Protein AF-A0A818LNA7-F1 (afdb_monomer)

Organism: NCBI:txid392033

Mean predicted aligned error: 10.26 Å

Sequence (161 aa):
MPKRFQMIKQNFLKVFTGSKSQRSRTIECATFVNTNMDFAVAKLYIQKYFDENARNQSMEMIVNIRNTFIDIVQQSSWMDPISKSKAIEKYNFNSSLMSNDLIILRLKMKKNVQMLREPVDPREWVVAPTIIDATYTPEYNRITFAAGVLQMPAYHKDAPK

pLDDT: mean 75.95, std 14.23, range [38.81, 95.31]

Structure (mmCIF, N/CA/C/O backbone):
data_AF-A0A818LNA7-F1
#
_entry.id   AF-A0A818LNA7-F1
#
loop_
_atom_site.group_PDB
_atom_site.id
_atom_site.type_symbol
_atom_site.label_atom_id
_atom_site.label_alt_id
_atom_site.label_comp_id
_atom_site.labe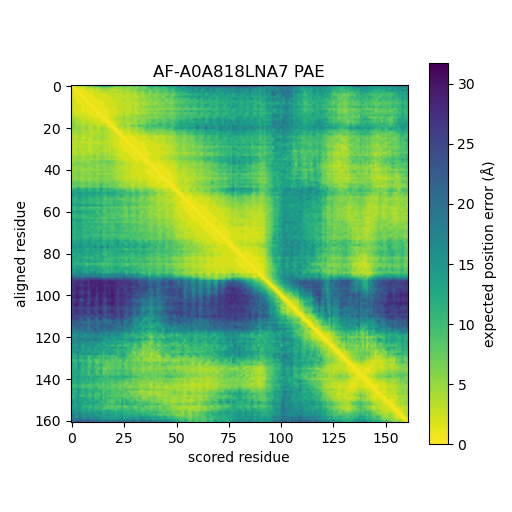l_asym_id
_atom_site.label_entity_id
_atom_site.label_seq_id
_atom_site.pdbx_PDB_ins_code
_atom_site.Cartn_x
_atom_site.Cartn_y
_atom_site.Cartn_z
_atom_site.occupancy
_atom_site.B_iso_or_equiv
_atom_site.auth_seq_id
_atom_site.auth_comp_id
_atom_site.auth_asym_id
_atom_site.auth_atom_id
_atom_site.pdbx_PDB_model_num
ATOM 1 N N . MET A 1 1 ? 20.250 7.599 -23.345 1.00 71.06 1 MET A N 1
ATOM 2 C CA . MET A 1 1 ? 21.288 8.494 -22.787 1.00 71.06 1 MET A CA 1
ATOM 3 C C . MET A 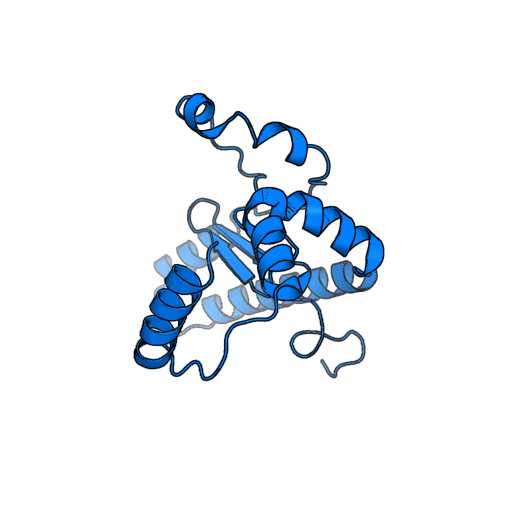1 1 ? 22.649 8.030 -23.298 1.00 71.06 1 MET A C 1
ATOM 5 O O . MET A 1 1 ? 22.858 6.823 -23.324 1.00 71.06 1 MET A O 1
ATOM 9 N N . PRO A 1 2 ? 23.549 8.925 -23.736 1.00 89.69 2 PRO A N 1
ATOM 10 C CA . PRO A 1 2 ? 24.886 8.527 -24.180 1.00 89.69 2 PRO A CA 1
ATOM 11 C C . PRO A 1 2 ? 25.692 7.845 -23.062 1.00 89.69 2 PRO A C 1
ATOM 13 O O . PRO A 1 2 ? 25.554 8.211 -21.891 1.00 89.69 2 PRO A O 1
ATOM 16 N N . LYS A 1 3 ? 26.575 6.899 -23.422 1.00 86.19 3 LYS A N 1
ATOM 17 C CA . LYS A 1 3 ? 27.352 6.080 -22.465 1.00 86.19 3 LYS A CA 1
ATOM 18 C C . LYS A 1 3 ? 28.125 6.916 -21.436 1.00 86.19 3 LYS A C 1
ATOM 20 O O . LYS A 1 3 ? 28.156 6.563 -20.262 1.00 86.19 3 LYS A O 1
ATOM 25 N N . ARG A 1 4 ? 28.682 8.063 -21.850 1.00 91.75 4 ARG A N 1
ATOM 26 C CA . ARG A 1 4 ? 29.405 8.996 -20.965 1.00 91.75 4 ARG A CA 1
ATOM 27 C C . ARG A 1 4 ? 28.556 9.445 -19.771 1.00 91.75 4 ARG A C 1
ATOM 29 O O . ARG A 1 4 ? 29.022 9.401 -18.638 1.00 91.75 4 ARG A O 1
ATOM 36 N N . PHE A 1 5 ? 27.309 9.842 -20.008 1.00 89.44 5 PHE A N 1
ATOM 37 C CA . PHE A 1 5 ? 26.414 10.306 -18.944 1.00 89.44 5 PHE A CA 1
ATOM 38 C C . PHE A 1 5 ? 25.913 9.150 -18.071 1.00 89.44 5 PHE A C 1
ATOM 40 O O . PHE A 1 5 ? 25.805 9.300 -16.856 1.00 89.44 5 PHE A O 1
ATOM 47 N N . GLN A 1 6 ? 25.682 7.973 -18.664 1.00 85.12 6 GLN A N 1
ATOM 48 C CA . GLN A 1 6 ? 25.334 6.765 -17.908 1.00 85.12 6 GLN A CA 1
ATOM 49 C C . GLN A 1 6 ? 26.456 6.358 -16.942 1.00 85.12 6 GLN A C 1
ATOM 51 O O . GLN A 1 6 ? 26.182 5.963 -15.810 1.00 85.12 6 GLN A O 1
ATOM 56 N N . MET A 1 7 ? 27.718 6.490 -17.361 1.00 89.06 7 MET A N 1
ATOM 57 C CA . MET A 1 7 ? 28.885 6.194 -16.527 1.00 89.06 7 MET A CA 1
ATOM 58 C C . MET A 1 7 ? 29.021 7.176 -15.359 1.00 89.06 7 MET A C 1
ATOM 60 O O . MET A 1 7 ? 29.214 6.746 -14.227 1.00 89.06 7 MET A O 1
ATOM 64 N N . ILE A 1 8 ? 28.848 8.479 -15.605 1.00 92.31 8 ILE A N 1
ATOM 65 C CA . ILE A 1 8 ? 28.871 9.499 -14.542 1.00 92.31 8 ILE A CA 1
ATOM 66 C C . ILE A 1 8 ? 27.770 9.220 -13.509 1.00 92.31 8 ILE A C 1
ATOM 68 O O . ILE A 1 8 ? 28.045 9.178 -12.310 1.00 92.31 8 ILE A O 1
ATOM 72 N N . LYS A 1 9 ? 26.541 8.946 -13.970 1.00 90.06 9 LYS A N 1
ATOM 73 C CA . LYS A 1 9 ? 25.422 8.560 -13.097 1.00 90.06 9 LYS A CA 1
ATOM 74 C C . LYS A 1 9 ? 25.747 7.300 -12.288 1.00 90.06 9 LYS A C 1
ATOM 76 O O . LYS A 1 9 ? 25.466 7.260 -11.094 1.00 90.06 9 LYS A O 1
ATOM 81 N N . GLN A 1 10 ? 26.354 6.288 -12.909 1.00 90.00 10 GLN A N 1
ATOM 82 C CA . GLN A 1 10 ? 26.727 5.054 -12.216 1.00 90.00 10 GLN A CA 1
ATOM 83 C C . GLN A 1 10 ? 27.803 5.284 -11.151 1.00 90.00 10 GLN A C 1
ATOM 85 O O . GLN A 1 10 ? 27.693 4.729 -10.062 1.00 90.00 10 GLN A O 1
ATOM 90 N N . ASN A 1 11 ? 28.813 6.110 -11.431 1.00 92.50 11 ASN A N 1
ATOM 91 C CA . ASN A 1 11 ? 29.859 6.437 -10.460 1.00 92.50 11 ASN A CA 1
ATOM 92 C C . ASN A 1 11 ? 29.272 7.113 -9.218 1.00 92.50 11 ASN A C 1
ATOM 94 O O . ASN A 1 11 ? 29.613 6.739 -8.098 1.00 92.50 11 ASN A O 1
ATOM 98 N N . PHE A 1 12 ? 28.336 8.044 -9.415 1.00 93.50 12 PHE A N 1
ATOM 99 C CA . PHE A 1 12 ? 27.608 8.661 -8.311 1.00 93.50 12 PHE A CA 1
ATOM 100 C C . PHE A 1 12 ? 26.784 7.630 -7.524 1.00 93.50 12 PHE A C 1
ATOM 102 O O . PHE A 1 12 ? 26.909 7.540 -6.305 1.00 93.50 12 PHE A O 1
ATOM 109 N N . LEU A 1 13 ? 25.992 6.796 -8.2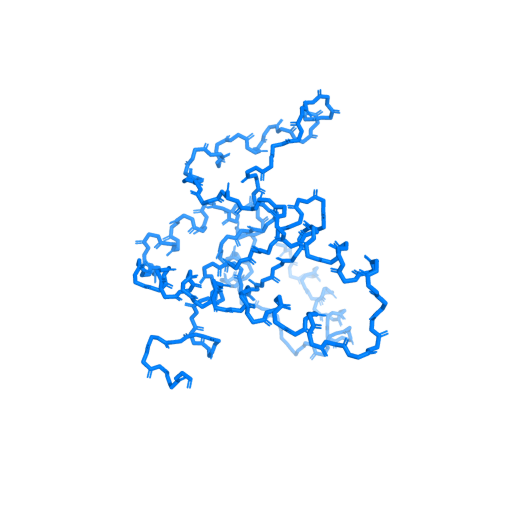08 1.00 92.06 13 LEU A N 1
ATOM 110 C CA . LEU A 1 13 ? 25.159 5.776 -7.555 1.00 92.06 13 LEU A CA 1
ATOM 111 C C . LEU A 1 13 ? 25.979 4.731 -6.790 1.00 92.06 13 LEU A C 1
ATOM 113 O O . LEU A 1 13 ? 25.522 4.249 -5.753 1.00 92.06 13 LEU A O 1
ATOM 117 N N . LYS A 1 14 ? 27.184 4.400 -7.264 1.00 94.12 14 LYS A N 1
ATOM 118 C CA . LYS A 1 14 ? 28.109 3.498 -6.571 1.00 94.12 14 LYS A CA 1
ATOM 119 C C . LYS A 1 14 ? 28.507 4.042 -5.202 1.00 94.12 14 LYS A C 1
ATOM 121 O O . LYS A 1 14 ? 28.551 3.273 -4.251 1.00 94.12 14 LYS A O 1
ATOM 126 N N . VAL A 1 15 ? 28.755 5.346 -5.098 1.00 95.12 15 VAL A N 1
ATOM 127 C CA . VAL A 1 15 ? 29.098 5.993 -3.823 1.00 95.12 15 VAL A CA 1
ATOM 128 C C . VAL A 1 15 ? 27.853 6.204 -2.962 1.00 95.12 15 VAL A C 1
ATOM 130 O O . VAL A 1 15 ? 27.868 5.876 -1.784 1.00 95.12 15 VAL A O 1
ATOM 133 N N . PHE A 1 16 ? 26.760 6.698 -3.548 1.00 94.81 16 PHE A N 1
ATOM 134 C CA . PHE A 1 16 ? 25.554 7.069 -2.802 1.00 94.81 16 PHE A CA 1
ATOM 135 C C . PHE A 1 16 ? 24.767 5.863 -2.263 1.00 94.81 16 PHE A C 1
ATOM 137 O O . PHE A 1 16 ? 24.206 5.927 -1.177 1.00 94.81 16 PHE A O 1
ATOM 144 N N . THR A 1 17 ? 24.714 4.760 -3.018 1.00 93.50 17 THR A N 1
ATOM 145 C CA . THR A 1 17 ? 23.879 3.583 -2.688 1.00 93.50 17 THR A CA 1
ATOM 146 C C . THR A 1 17 ? 24.655 2.269 -2.608 1.00 93.50 17 THR A C 1
ATOM 148 O O . THR A 1 17 ? 24.062 1.227 -2.347 1.00 93.50 17 THR A O 1
ATOM 151 N N . GLY A 1 18 ? 25.961 2.271 -2.896 1.00 92.38 18 GLY A N 1
ATOM 152 C CA . GLY A 1 18 ? 26.757 1.041 -2.986 1.00 92.38 18 GLY A CA 1
ATOM 153 C C . GLY A 1 18 ? 26.525 0.223 -4.265 1.00 92.38 18 GLY A C 1
ATOM 154 O O . GLY A 1 18 ? 26.992 -0.914 -4.362 1.00 92.38 18 GLY A O 1
ATOM 155 N N . SER A 1 19 ? 25.807 0.764 -5.258 1.00 89.25 19 SER A N 1
ATOM 156 C CA . SER A 1 19 ? 25.464 0.033 -6.485 1.00 89.25 19 SER A CA 1
ATOM 157 C C . SER A 1 19 ? 26.704 -0.384 -7.288 1.00 89.25 19 SER A C 1
ATOM 159 O O . SER A 1 19 ? 27.498 0.448 -7.733 1.00 89.25 19 SER A O 1
ATOM 161 N N . LYS A 1 20 ? 26.856 -1.693 -7.518 1.00 86.94 20 LYS A N 1
ATOM 162 C CA . LYS A 1 20 ? 28.017 -2.273 -8.217 1.00 86.94 20 LYS A CA 1
ATOM 163 C C . LYS A 1 20 ? 27.885 -2.259 -9.742 1.00 86.94 20 LYS A C 1
ATOM 165 O O . LYS A 1 20 ? 28.902 -2.251 -10.429 1.00 86.94 20 LYS A O 1
ATOM 170 N N . SER A 1 21 ? 26.665 -2.236 -10.273 1.00 86.12 21 SER A N 1
ATOM 171 C CA . SER A 1 21 ? 26.394 -2.298 -11.711 1.00 86.12 21 SER A CA 1
ATOM 172 C C . SER A 1 21 ? 25.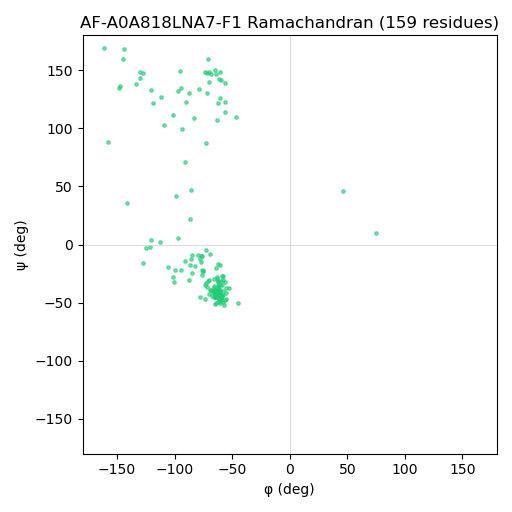182 -1.452 -12.097 1.00 86.12 21 SER A C 1
ATOM 174 O O . SER A 1 21 ? 24.339 -1.108 -11.266 1.00 86.12 21 SER A O 1
ATOM 176 N N . GLN A 1 22 ? 25.104 -1.096 -13.379 1.00 83.81 22 GLN A N 1
ATOM 177 C CA . GLN A 1 22 ? 23.916 -0.449 -13.928 1.00 83.81 22 GLN A CA 1
ATOM 178 C C . GLN A 1 22 ? 22.748 -1.438 -13.953 1.00 83.81 22 GLN A C 1
ATOM 180 O O . GLN A 1 22 ? 22.934 -2.636 -14.183 1.00 83.81 22 GLN A O 1
ATOM 185 N N . ARG A 1 23 ? 21.530 -0.927 -13.746 1.00 84.19 23 ARG A N 1
ATOM 186 C CA . ARG A 1 23 ? 20.316 -1.730 -13.925 1.00 84.19 23 ARG A CA 1
ATOM 187 C C . ARG A 1 23 ? 20.181 -2.132 -15.391 1.00 84.19 23 ARG A C 1
ATOM 189 O O . ARG A 1 23 ? 20.617 -1.416 -16.291 1.00 84.19 23 ARG A O 1
ATOM 196 N N . SER A 1 24 ? 19.564 -3.284 -15.634 1.00 90.50 24 SER A N 1
ATOM 197 C CA . SER A 1 24 ? 19.299 -3.720 -17.002 1.00 90.50 24 SER A CA 1
ATOM 198 C C . SER A 1 24 ? 18.342 -2.747 -17.693 1.00 90.50 24 SER A C 1
ATOM 200 O O . SER A 1 24 ? 17.429 -2.194 -17.073 1.00 90.50 24 SER A O 1
ATOM 202 N N . ARG A 1 25 ? 18.517 -2.578 -19.008 1.00 86.69 25 ARG A N 1
ATOM 203 C CA . ARG A 1 25 ? 17.665 -1.693 -19.813 1.00 86.69 25 ARG A CA 1
ATOM 204 C C . ARG A 1 25 ? 16.184 -2.052 -19.685 1.00 86.69 25 ARG A C 1
ATOM 206 O O . ARG A 1 25 ? 15.349 -1.160 -19.628 1.00 86.69 25 ARG A O 1
ATOM 213 N N . THR A 1 26 ? 15.860 -3.340 -19.597 1.00 91.25 26 THR A N 1
ATOM 214 C CA . THR A 1 26 ? 14.485 -3.821 -19.417 1.00 91.25 26 THR A CA 1
ATOM 215 C C . THR A 1 26 ? 13.865 -3.294 -18.126 1.00 91.25 26 THR A C 1
ATOM 217 O O . THR A 1 26 ? 12.747 -2.787 -18.158 1.00 91.25 26 THR A O 1
ATOM 220 N N . ILE A 1 27 ? 14.598 -3.346 -17.009 1.00 87.56 27 ILE A N 1
ATOM 221 C CA . ILE A 1 27 ? 14.122 -2.828 -15.720 1.00 87.56 27 ILE A CA 1
ATOM 222 C C . ILE A 1 27 ? 13.983 -1.306 -15.778 1.00 87.56 27 ILE A C 1
ATOM 224 O O . ILE A 1 27 ? 12.999 -0.768 -15.277 1.00 87.56 27 ILE A O 1
ATOM 228 N N . GLU A 1 28 ? 14.929 -0.602 -16.405 1.00 85.50 28 GLU A N 1
ATOM 229 C CA . GLU A 1 28 ? 14.841 0.853 -16.573 1.00 85.50 28 GLU A CA 1
ATOM 230 C C . GLU A 1 28 ? 13.616 1.260 -17.402 1.00 85.50 28 GLU A C 1
ATOM 232 O O . GLU A 1 28 ? 12.874 2.152 -16.997 1.00 85.50 28 GLU A O 1
ATOM 237 N N . CYS A 1 29 ? 13.363 0.582 -18.525 1.00 86.81 29 CYS A N 1
ATOM 238 C CA . CYS A 1 29 ? 12.199 0.834 -19.372 1.00 86.81 29 CYS A CA 1
ATOM 239 C C . CYS A 1 29 ? 10.886 0.499 -18.655 1.00 86.81 29 CYS A C 1
ATOM 241 O O . CYS A 1 29 ? 9.961 1.308 -18.687 1.00 86.81 29 CYS A O 1
ATOM 243 N N . ALA A 1 30 ? 10.809 -0.650 -17.978 1.00 86.69 30 ALA A N 1
ATOM 244 C CA . ALA A 1 30 ? 9.628 -1.035 -17.209 1.00 86.69 30 ALA A CA 1
ATOM 245 C C . ALA A 1 30 ? 9.343 -0.027 -16.087 1.00 86.69 30 ALA A C 1
ATOM 247 O O . ALA A 1 30 ? 8.207 0.414 -15.928 1.00 86.69 30 ALA A O 1
ATOM 248 N N . THR A 1 31 ? 10.387 0.403 -15.370 1.00 82.69 31 THR A N 1
ATOM 249 C CA . THR A 1 31 ? 10.280 1.430 -14.325 1.00 82.69 31 THR A CA 1
ATOM 250 C C . THR A 1 31 ? 9.798 2.748 -14.919 1.00 82.69 31 THR A C 1
ATOM 252 O O . THR A 1 31 ? 8.877 3.346 -14.385 1.00 82.69 31 THR A O 1
ATOM 255 N N . PHE A 1 32 ? 10.364 3.182 -16.047 1.00 81.62 32 PHE A N 1
ATOM 256 C CA . PHE A 1 32 ? 9.976 4.430 -16.700 1.00 81.62 32 PHE A CA 1
ATOM 257 C C . PHE A 1 32 ? 8.498 4.443 -17.109 1.00 81.62 32 PHE A C 1
ATOM 259 O O . PHE A 1 32 ? 7.799 5.418 -16.834 1.00 81.62 32 PHE A O 1
ATOM 266 N N . VAL A 1 33 ? 8.004 3.367 -17.732 1.00 81.44 33 VAL A N 1
ATOM 267 C CA . VAL A 1 33 ? 6.582 3.261 -18.095 1.00 81.44 33 VAL A CA 1
ATOM 268 C C . VAL A 1 33 ? 5.721 3.230 -16.838 1.00 81.44 33 VAL A C 1
ATOM 270 O O . VAL A 1 33 ? 4.741 3.963 -16.771 1.00 81.44 33 VAL A O 1
ATOM 273 N N . ASN A 1 34 ? 6.110 2.458 -15.820 1.00 77.62 34 ASN A N 1
ATOM 274 C CA . ASN A 1 34 ? 5.372 2.411 -14.564 1.00 77.62 34 ASN A CA 1
ATOM 275 C C . ASN A 1 34 ? 5.354 3.774 -13.860 1.00 77.62 34 ASN A C 1
ATOM 277 O O . ASN A 1 34 ? 4.340 4.118 -13.296 1.00 77.62 34 ASN A O 1
ATOM 281 N N . THR A 1 35 ? 6.403 4.598 -13.923 1.00 72.94 35 THR A N 1
ATOM 282 C CA . THR A 1 35 ? 6.392 5.941 -13.309 1.00 72.94 35 THR A CA 1
ATOM 283 C C . THR A 1 35 ? 5.468 6.925 -14.030 1.00 72.94 35 THR A C 1
ATOM 285 O O . THR A 1 35 ? 4.939 7.831 -13.398 1.00 72.94 35 THR A O 1
ATOM 288 N N . ASN A 1 36 ? 5.279 6.780 -15.343 1.00 75.19 36 ASN A N 1
ATOM 289 C CA . ASN A 1 36 ? 4.497 7.737 -16.138 1.00 75.19 36 ASN A CA 1
ATOM 290 C C . ASN A 1 36 ? 3.062 7.268 -16.423 1.00 75.19 36 ASN A C 1
ATOM 292 O O . ASN A 1 36 ? 2.205 8.079 -16.760 1.00 75.19 36 ASN A O 1
ATOM 296 N N . MET A 1 37 ? 2.811 5.960 -16.357 1.00 78.00 37 MET A N 1
ATOM 297 C CA . MET A 1 37 ? 1.554 5.316 -16.754 1.00 78.00 37 MET A CA 1
ATOM 298 C C . MET A 1 37 ? 1.179 4.184 -15.786 1.00 78.00 37 MET A C 1
ATOM 300 O O . MET A 1 37 ? 0.644 3.149 -16.192 1.00 78.00 37 MET A O 1
ATOM 304 N N . ASP A 1 38 ? 1.478 4.385 -14.509 1.00 70.44 38 ASP A N 1
ATOM 305 C CA . ASP A 1 38 ? 1.269 3.458 -13.396 1.00 70.44 38 ASP A CA 1
ATOM 306 C C . ASP A 1 38 ? -0.112 2.781 -13.405 1.00 70.44 38 ASP A C 1
ATOM 308 O O . ASP A 1 38 ? -0.206 1.557 -13.382 1.00 70.44 38 ASP A O 1
ATOM 312 N N . PHE A 1 39 ? -1.198 3.541 -13.537 1.00 72.69 39 PHE A N 1
ATOM 313 C CA . PHE A 1 39 ? -2.560 3.005 -13.540 1.00 72.69 39 PHE A CA 1
ATOM 314 C C . PHE A 1 39 ? -2.903 2.204 -14.808 1.00 72.69 39 PHE A C 1
ATOM 316 O O . PHE A 1 39 ? -3.687 1.254 -14.749 1.00 72.69 39 PHE A O 1
ATOM 323 N N . ALA A 1 40 ? -2.324 2.553 -15.962 1.00 74.81 40 ALA A N 1
ATOM 324 C CA . ALA A 1 40 ? -2.531 1.794 -17.197 1.00 74.81 40 ALA A CA 1
ATOM 325 C C . ALA A 1 40 ? -1.832 0.436 -17.125 1.00 74.81 40 ALA A C 1
ATOM 327 O O . ALA A 1 40 ? -2.426 -0.587 -17.468 1.00 74.81 40 ALA A O 1
ATOM 328 N N . VAL A 1 41 ? -0.604 0.423 -16.601 1.00 78.12 41 VAL A N 1
ATOM 329 C CA . VAL A 1 41 ? 0.119 -0.811 -16.281 1.00 78.12 41 VAL A CA 1
ATOM 330 C C . VAL A 1 41 ? -0.639 -1.606 -15.215 1.00 78.12 41 VAL A C 1
ATOM 332 O O . VAL A 1 41 ? -0.784 -2.820 -15.349 1.00 78.12 41 VAL A O 1
ATOM 335 N N . ALA A 1 42 ? -1.204 -0.937 -14.207 1.00 75.50 42 ALA A N 1
ATOM 336 C CA . ALA A 1 42 ? -1.950 -1.592 -13.142 1.00 75.50 42 ALA A CA 1
ATOM 337 C C . ALA A 1 42 ? -3.230 -2.271 -13.612 1.00 75.50 42 ALA A C 1
ATOM 339 O O . ALA A 1 42 ? -3.508 -3.389 -13.185 1.00 75.50 42 ALA A O 1
ATOM 340 N N . LYS A 1 43 ? -3.966 -1.663 -14.545 1.00 76.38 43 LYS A N 1
ATOM 341 C CA . LYS A 1 43 ? -5.110 -2.321 -15.181 1.00 76.38 43 LYS A CA 1
ATOM 342 C C . LYS A 1 43 ? -4.701 -3.646 -15.828 1.00 76.38 43 LYS A C 1
ATOM 344 O O . LYS A 1 43 ? -5.366 -4.654 -15.608 1.00 76.38 43 LYS A O 1
ATOM 349 N N . LEU A 1 44 ? -3.608 -3.647 -16.594 1.00 77.94 44 LEU A N 1
ATOM 350 C CA . LEU A 1 44 ? -3.100 -4.856 -17.252 1.00 77.94 44 LEU A CA 1
ATOM 351 C C . LEU A 1 44 ? -2.630 -5.906 -16.237 1.00 77.94 44 LEU A C 1
ATOM 353 O O . LEU A 1 44 ? -2.864 -7.095 -16.433 1.00 77.94 44 LEU A O 1
ATOM 357 N N . TYR A 1 45 ? -1.988 -5.470 -15.151 1.00 79.12 45 TYR A N 1
ATOM 358 C CA . TYR A 1 45 ? -1.538 -6.351 -14.076 1.00 79.12 45 TYR A CA 1
ATOM 359 C C . TYR A 1 45 ? -2.716 -7.022 -13.361 1.00 79.12 45 TYR A C 1
ATOM 361 O O . TYR A 1 45 ? -2.741 -8.245 -13.261 1.00 79.12 45 TYR A O 1
ATOM 369 N N . ILE A 1 46 ? -3.718 -6.245 -12.935 1.00 77.88 46 ILE A N 1
ATOM 370 C CA . ILE A 1 46 ? -4.912 -6.755 -12.245 1.00 77.88 46 ILE A CA 1
ATOM 371 C C . ILE A 1 46 ? -5.637 -7.774 -13.119 1.00 77.88 46 ILE A C 1
ATOM 373 O O . ILE A 1 46 ? -5.901 -8.881 -12.668 1.00 77.88 46 ILE A O 1
ATOM 377 N N . GLN A 1 47 ? -5.892 -7.432 -14.386 1.00 74.81 47 GLN A N 1
ATOM 378 C CA . GLN A 1 47 ? -6.585 -8.320 -15.325 1.00 74.81 47 GLN A CA 1
ATOM 379 C C . GLN A 1 47 ? -5.888 -9.669 -15.517 1.00 74.81 47 GLN A C 1
ATOM 381 O O . GLN A 1 47 ? -6.540 -10.640 -15.888 1.00 74.81 47 GLN A O 1
ATOM 386 N N . LYS A 1 48 ? -4.569 -9.723 -15.319 1.00 79.50 48 LYS A N 1
ATOM 387 C CA . LYS A 1 48 ? -3.771 -10.918 -15.583 1.00 79.50 48 LYS A CA 1
ATOM 388 C C . LYS A 1 48 ? -3.429 -11.721 -14.328 1.00 79.50 48 LYS A C 1
ATOM 390 O O . LYS A 1 48 ? -3.270 -12.932 -14.436 1.00 79.50 48 LYS A O 1
ATOM 395 N N . TYR A 1 49 ? -3.264 -11.066 -13.180 1.00 78.94 49 TYR A N 1
ATOM 396 C CA . TYR A 1 49 ? -2.652 -11.680 -11.996 1.00 78.94 49 TYR A CA 1
ATOM 397 C C . TYR A 1 49 ? -3.480 -11.567 -10.715 1.00 78.94 49 TYR A C 1
ATOM 399 O O . TYR A 1 49 ? -3.177 -12.276 -9.760 1.00 78.94 49 TYR A O 1
ATOM 407 N N . PHE A 1 50 ? -4.486 -10.692 -10.655 1.00 77.38 50 PHE A N 1
ATOM 408 C CA . PHE A 1 50 ? -5.232 -10.472 -9.419 1.00 77.38 50 PHE A CA 1
ATOM 409 C C . PHE A 1 50 ? -6.441 -11.409 -9.318 1.00 77.38 50 PHE A C 1
ATOM 411 O O . PHE A 1 50 ? -7.308 -11.404 -10.189 1.00 77.38 50 PHE A O 1
ATOM 418 N N . ASP A 1 51 ? -6.495 -12.197 -8.242 1.00 76.44 51 ASP A N 1
ATOM 419 C 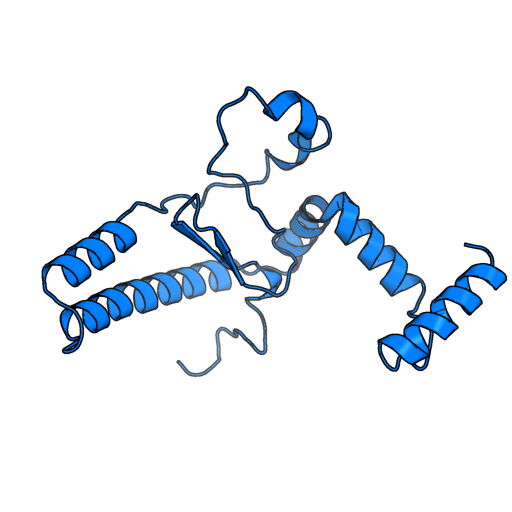CA . ASP A 1 51 ? -7.596 -13.115 -7.927 1.00 76.44 51 ASP A CA 1
ATOM 420 C C . ASP A 1 51 ? -8.699 -12.386 -7.138 1.00 76.44 51 ASP A C 1
ATOM 422 O O . ASP A 1 51 ? -8.436 -11.735 -6.124 1.00 76.44 51 ASP A O 1
ATOM 426 N N . GLU A 1 52 ? -9.955 -12.520 -7.564 1.00 74.50 52 GLU A N 1
ATOM 427 C CA . GLU A 1 52 ? -11.099 -11.956 -6.839 1.00 74.50 52 GLU A CA 1
ATOM 428 C C . GLU A 1 52 ? -11.271 -12.574 -5.442 1.00 74.50 52 GLU A C 1
ATOM 430 O O . GLU A 1 52 ? -11.715 -11.890 -4.517 1.00 74.50 52 GLU A O 1
ATOM 435 N N . ASN A 1 53 ? -10.849 -13.825 -5.231 1.00 74.50 53 ASN A N 1
ATOM 436 C CA . ASN A 1 53 ? -10.869 -14.430 -3.897 1.00 74.50 53 ASN A CA 1
ATOM 437 C C . ASN A 1 53 ? -9.901 -13.729 -2.939 1.00 74.50 53 ASN A C 1
ATOM 439 O O . ASN A 1 53 ? -10.240 -13.521 -1.771 1.00 74.50 53 ASN A O 1
ATOM 443 N N . ALA A 1 54 ? -8.735 -13.302 -3.437 1.00 72.56 54 ALA A N 1
ATOM 444 C CA . ALA A 1 54 ? -7.768 -12.548 -2.645 1.00 72.56 54 ALA A CA 1
ATOM 445 C C . ALA A 1 54 ? -8.360 -11.213 -2.175 1.00 72.56 54 ALA A C 1
ATOM 447 O O . ALA A 1 54 ? -8.145 -10.800 -1.034 1.00 72.56 54 ALA A O 1
ATOM 448 N N . ARG A 1 55 ? -9.182 -10.570 -3.015 1.00 74.88 55 ARG A N 1
ATOM 449 C CA . ARG A 1 55 ? -9.929 -9.363 -2.638 1.00 74.88 55 ARG A CA 1
ATOM 450 C C . ARG A 1 55 ? -10.884 -9.630 -1.478 1.00 74.88 55 ARG A C 1
ATOM 452 O O . ARG A 1 55 ? -10.875 -8.876 -0.510 1.00 74.88 55 ARG A O 1
ATOM 459 N N . ASN A 1 56 ? -11.697 -10.679 -1.573 1.00 76.44 56 ASN A N 1
ATOM 460 C CA . ASN A 1 56 ? -12.712 -10.981 -0.563 1.00 76.44 56 ASN A CA 1
ATOM 461 C C . ASN A 1 56 ? -12.082 -11.319 0.794 1.00 76.44 56 ASN A C 1
ATOM 463 O O . ASN A 1 56 ? -12.493 -10.773 1.815 1.00 76.44 56 ASN A O 1
ATOM 467 N N . GLN A 1 57 ? -11.029 -12.137 0.803 1.00 76.88 57 GLN A N 1
ATOM 468 C CA . GLN A 1 57 ? -10.304 -12.468 2.033 1.00 76.88 57 GLN A CA 1
ATOM 469 C C . GLN A 1 57 ? -9.587 -11.253 2.632 1.00 76.88 57 GLN A C 1
ATOM 471 O O . GLN A 1 57 ? -9.610 -11.052 3.845 1.00 76.88 57 GLN A O 1
ATOM 476 N N . SER A 1 58 ? -8.996 -10.398 1.792 1.00 77.12 58 SER A N 1
ATOM 477 C CA . SER A 1 58 ? -8.385 -9.149 2.261 1.00 77.12 58 SER A CA 1
ATOM 478 C C . SER A 1 58 ? -9.424 -8.220 2.890 1.00 77.12 58 SER A C 1
ATOM 480 O O . SER A 1 58 ? -9.145 -7.578 3.898 1.00 77.12 58 SER A O 1
ATOM 482 N N . MET A 1 59 ? -10.640 -8.177 2.339 1.00 78.44 59 MET A N 1
ATOM 483 C CA . MET A 1 59 ? -11.745 -7.410 2.918 1.00 78.44 59 MET A CA 1
ATOM 484 C C . MET A 1 59 ? -12.173 -7.947 4.281 1.00 78.44 59 MET A C 1
ATOM 486 O O . MET A 1 59 ? -12.359 -7.155 5.203 1.00 78.44 59 MET A O 1
ATOM 490 N N . GLU A 1 60 ? -12.275 -9.266 4.434 1.00 82.06 60 GLU A N 1
ATOM 491 C CA . GLU A 1 60 ? -12.553 -9.896 5.728 1.00 82.06 60 GLU A CA 1
ATOM 492 C C . GLU A 1 60 ? -11.465 -9.552 6.758 1.00 82.06 60 GLU A C 1
ATOM 494 O O . GLU A 1 60 ? -11.770 -9.100 7.861 1.00 82.06 60 GLU A O 1
ATOM 499 N N . MET A 1 61 ? -10.188 -9.669 6.379 1.00 81.25 61 MET A N 1
ATOM 500 C CA . MET A 1 61 ? -9.058 -9.306 7.239 1.00 81.25 61 MET A CA 1
ATOM 501 C C . MET A 1 61 ? -9.112 -7.835 7.665 1.00 81.25 61 MET A C 1
ATOM 503 O O . MET A 1 61 ? -8.921 -7.526 8.842 1.00 81.25 61 MET A O 1
ATOM 507 N N . ILE A 1 62 ? -9.406 -6.925 6.731 1.00 81.75 62 ILE A N 1
ATOM 508 C CA . ILE A 1 62 ? -9.544 -5.497 7.028 1.00 81.75 62 ILE A CA 1
ATOM 509 C C . ILE A 1 62 ? -10.662 -5.275 8.041 1.00 81.75 62 ILE A C 1
ATOM 511 O O . ILE A 1 62 ? -10.442 -4.525 8.985 1.00 81.75 62 ILE A O 1
ATOM 515 N N . VAL A 1 63 ? -11.823 -5.921 7.877 1.00 82.19 63 VAL A N 1
ATOM 516 C CA . VAL A 1 63 ? -12.950 -5.834 8.824 1.00 82.19 63 VAL A CA 1
ATOM 517 C C . VAL A 1 63 ? -12.564 -6.370 10.205 1.00 82.19 63 VAL A C 1
ATOM 519 O O . VAL A 1 63 ? -12.895 -5.746 11.212 1.00 82.19 63 VAL A O 1
ATOM 522 N N . ASN A 1 64 ? -11.811 -7.466 10.268 1.00 85.44 64 ASN A N 1
ATOM 523 C CA . ASN A 1 64 ? -11.356 -8.034 11.536 1.00 85.44 64 ASN A CA 1
ATOM 524 C C . ASN A 1 64 ? -10.399 -7.088 12.272 1.00 85.44 64 ASN A C 1
ATOM 526 O O . ASN A 1 64 ? -10.658 -6.742 13.421 1.00 85.44 64 ASN A O 1
ATOM 530 N N . ILE A 1 65 ? -9.355 -6.589 11.596 1.00 84.94 65 ILE A N 1
ATOM 531 C CA . ILE A 1 65 ? -8.407 -5.606 12.162 1.00 84.94 65 ILE A CA 1
ATOM 532 C C . ILE A 1 65 ? -9.153 -4.369 12.663 1.00 84.94 65 ILE A C 1
ATOM 534 O O . ILE A 1 65 ? -8.864 -3.829 13.731 1.00 84.94 65 ILE A O 1
ATOM 538 N N . ARG A 1 66 ? -10.132 -3.933 11.874 1.00 82.62 66 ARG A N 1
ATOM 539 C CA . ARG A 1 66 ? -11.011 -2.809 12.165 1.00 82.62 66 ARG A CA 1
ATOM 540 C C . ARG A 1 66 ? -11.753 -2.994 13.491 1.00 82.62 66 ARG A C 1
ATOM 542 O O . ARG A 1 66 ? -11.658 -2.131 14.360 1.00 82.62 66 ARG A O 1
ATOM 549 N N . ASN A 1 67 ? -12.409 -4.133 13.679 1.00 85.56 67 ASN A N 1
ATOM 550 C CA . ASN A 1 67 ? -13.125 -4.434 14.918 1.00 85.56 67 ASN A CA 1
ATOM 551 C C . ASN A 1 67 ? -12.169 -4.552 16.114 1.00 85.56 67 ASN A C 1
ATOM 553 O O . ASN A 1 67 ? -12.392 -3.913 17.140 1.00 85.56 67 ASN A O 1
ATOM 557 N N . THR A 1 68 ? -11.048 -5.261 15.954 1.00 88.44 68 THR A N 1
ATOM 558 C CA . THR A 1 68 ? -10.045 -5.415 17.019 1.00 88.44 68 THR A CA 1
ATOM 559 C C . THR A 1 68 ? -9.455 -4.075 17.466 1.00 88.44 68 THR A C 1
ATOM 561 O O . THR A 1 68 ? -9.176 -3.884 18.648 1.00 88.44 68 THR A O 1
ATOM 564 N N . PHE A 1 69 ? -9.286 -3.113 16.554 1.00 88.00 69 PHE A N 1
ATOM 565 C CA . PHE A 1 69 ? -8.814 -1.777 16.915 1.00 88.00 69 PHE A CA 1
ATOM 566 C C . PHE A 1 69 ? -9.772 -1.064 17.881 1.00 88.00 69 PHE A C 1
ATOM 568 O O . PHE A 1 69 ? -9.313 -0.435 18.836 1.00 88.00 69 PHE A O 1
ATOM 575 N N . ILE A 1 70 ? -11.088 -1.183 17.669 1.00 87.69 70 ILE A N 1
ATOM 576 C CA . ILE A 1 70 ? -12.090 -0.602 18.576 1.00 87.69 70 ILE A CA 1
ATOM 577 C C . ILE A 1 70 ? -11.956 -1.220 19.969 1.00 87.69 70 ILE A C 1
ATOM 579 O O . ILE A 1 70 ? -11.898 -0.481 20.955 1.00 87.69 70 ILE A O 1
ATOM 583 N N . ASP A 1 71 ? -11.846 -2.547 20.044 1.00 91.00 71 ASP A N 1
ATOM 584 C CA . ASP A 1 71 ? -11.721 -3.269 21.312 1.00 91.00 71 ASP A CA 1
ATOM 585 C C . ASP A 1 71 ? -10.473 -2.820 22.088 1.00 91.00 71 ASP A C 1
ATOM 587 O O . ASP A 1 71 ? -10.550 -2.518 23.281 1.00 91.00 71 ASP A O 1
ATOM 591 N N . ILE A 1 72 ? -9.334 -2.680 21.398 1.00 92.69 72 ILE A N 1
ATOM 592 C CA . ILE A 1 72 ? -8.077 -2.194 21.988 1.00 92.69 72 ILE A CA 1
ATOM 593 C C . ILE A 1 72 ? -8.243 -0.774 22.544 1.00 92.69 72 ILE A C 1
ATOM 595 O O . ILE A 1 72 ? -7.811 -0.489 23.663 1.00 92.69 72 ILE A O 1
ATOM 599 N N . VAL A 1 73 ? -8.875 0.131 21.789 1.00 92.56 73 VAL A N 1
ATOM 600 C CA . VAL A 1 73 ? -9.097 1.519 22.230 1.00 92.56 73 VAL A CA 1
ATOM 601 C C . VAL A 1 73 ? -9.999 1.566 23.463 1.00 92.56 73 VAL A C 1
ATOM 603 O O . VAL A 1 73 ? -9.732 2.323 24.400 1.00 92.56 73 VAL A O 1
ATOM 606 N N . GLN A 1 74 ? -11.046 0.744 23.502 1.00 90.88 74 GLN A N 1
ATOM 607 C CA . GLN A 1 74 ? -11.957 0.678 24.643 1.00 90.88 74 GLN A CA 1
ATOM 608 C C . GLN A 1 74 ? -11.259 0.142 25.900 1.00 90.88 74 GLN A C 1
ATOM 610 O O . GLN A 1 74 ? -11.384 0.747 26.971 1.00 90.88 74 GLN A O 1
ATOM 615 N N . GLN A 1 75 ? -10.475 -0.930 25.761 1.00 93.75 75 GLN A N 1
ATOM 616 C CA . GLN A 1 75 ? -9.763 -1.591 26.862 1.00 93.75 75 GLN A CA 1
ATOM 617 C C . GLN A 1 75 ? -8.506 -0.839 27.328 1.00 93.75 75 GLN A C 1
ATOM 619 O O . GLN A 1 75 ? -7.998 -1.103 28.416 1.00 93.75 75 GLN A O 1
ATOM 624 N N . SER A 1 76 ? -8.011 0.119 26.541 1.00 93.69 76 SER A N 1
ATOM 625 C CA . SER A 1 76 ? -6.813 0.898 26.861 1.00 93.69 76 SER A CA 1
ATOM 626 C C . SER A 1 76 ? -6.922 1.618 28.211 1.00 93.69 76 SER A C 1
ATOM 628 O O . SER A 1 76 ? -7.820 2.432 28.425 1.00 93.69 76 SER A O 1
ATOM 630 N N . SER A 1 77 ? -5.990 1.359 29.127 1.00 94.38 77 SER A N 1
ATOM 631 C CA . SER A 1 77 ? -5.954 1.998 30.451 1.00 94.38 77 SER A CA 1
ATOM 632 C C . SER A 1 77 ? -5.308 3.387 30.450 1.00 94.38 77 SER A C 1
ATOM 634 O O . SER A 1 77 ? -5.524 4.155 31.382 1.00 94.38 77 SER A O 1
ATOM 636 N N . TRP A 1 78 ? -4.528 3.722 29.418 1.00 95.31 78 TRP A N 1
ATOM 637 C CA . TRP A 1 78 ? -3.760 4.970 29.356 1.00 95.31 78 TRP A CA 1
ATOM 638 C C . TRP A 1 78 ? -4.520 6.131 28.697 1.00 95.31 78 TRP A C 1
ATOM 640 O O . TRP A 1 78 ? -4.089 7.276 28.806 1.00 95.31 78 TRP A O 1
ATOM 650 N N . MET A 1 79 ? -5.635 5.854 28.012 1.00 94.62 79 MET A N 1
ATOM 651 C CA . MET A 1 79 ? -6.452 6.872 27.342 1.00 94.62 79 MET A CA 1
ATOM 652 C C . MET A 1 79 ? -7.600 7.345 28.231 1.00 94.62 79 MET A C 1
ATOM 654 O O . MET A 1 79 ? -8.348 6.534 28.783 1.00 94.62 79 MET A O 1
ATOM 658 N N . ASP A 1 80 ? -7.801 8.658 28.296 1.00 94.38 80 ASP A N 1
ATOM 659 C CA . ASP A 1 80 ? -8.964 9.248 28.951 1.00 94.38 80 ASP A CA 1
ATOM 660 C C . ASP A 1 80 ? -10.263 9.0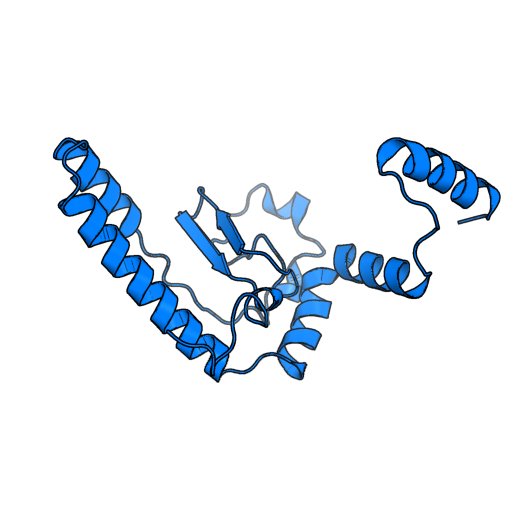15 28.141 1.00 94.38 80 ASP A C 1
ATOM 662 O O . ASP A 1 80 ? -10.217 8.754 26.930 1.00 94.38 80 ASP A O 1
ATOM 666 N N . PRO A 1 81 ? -11.449 9.113 28.776 1.00 94.06 81 PRO A N 1
ATOM 667 C CA . PRO A 1 81 ? -12.723 8.827 28.113 1.00 94.06 81 PRO A CA 1
ATOM 668 C C . PRO A 1 81 ? -13.016 9.702 26.885 1.00 94.06 81 PRO A C 1
ATOM 670 O O . PRO A 1 81 ? -13.663 9.241 25.941 1.00 94.06 81 PRO A O 1
ATOM 673 N N . ILE A 1 82 ? -12.535 10.949 26.870 1.00 92.75 82 ILE A N 1
ATOM 674 C CA . ILE A 1 82 ? -12.779 11.893 25.774 1.00 92.75 82 ILE A CA 1
ATOM 675 C C . ILE A 1 82 ? -11.935 11.486 24.564 1.00 92.75 82 ILE A C 1
ATOM 677 O O . ILE A 1 82 ? -12.462 11.359 23.456 1.00 92.75 82 ILE A O 1
ATOM 681 N N . SER A 1 83 ? -10.652 11.198 24.783 1.00 90.75 83 SER A N 1
ATOM 682 C CA . SER A 1 83 ? -9.743 10.706 23.745 1.00 90.75 83 SER A CA 1
ATOM 683 C C . SER A 1 83 ? -10.210 9.379 23.148 1.00 90.75 83 SER A C 1
ATOM 685 O O . SER A 1 83 ? -10.155 9.204 21.930 1.00 90.75 83 SER A O 1
ATOM 687 N N . LYS A 1 84 ? -10.742 8.462 23.971 1.00 92.00 84 LYS A N 1
ATOM 688 C CA . LYS A 1 84 ? -11.347 7.208 23.483 1.00 92.00 84 LYS A CA 1
ATOM 689 C C . LYS A 1 84 ? -12.528 7.470 22.552 1.00 92.00 84 LYS A C 1
ATOM 691 O O . LYS A 1 84 ? -12.583 6.907 21.461 1.00 92.00 84 LYS A O 1
ATOM 696 N N . SER A 1 85 ? -13.438 8.359 22.950 1.00 89.12 85 SER A N 1
ATOM 697 C CA . SER A 1 85 ? -14.596 8.737 22.132 1.00 89.12 85 SER A CA 1
ATOM 698 C C . SER A 1 85 ? -14.168 9.330 20.784 1.00 89.12 85 SER A C 1
ATOM 700 O O . SER A 1 85 ? -14.639 8.892 19.735 1.00 89.12 85 SER A O 1
ATOM 702 N N . LYS A 1 86 ? -13.186 10.243 20.783 1.00 87.62 86 LYS A N 1
ATOM 703 C CA . LYS A 1 86 ? -12.645 10.846 19.552 1.00 87.62 86 LYS A CA 1
ATOM 704 C C . LYS A 1 86 ? -11.915 9.854 18.648 1.00 87.62 86 LYS A C 1
ATOM 706 O O . LYS A 1 86 ? -12.019 9.956 17.426 1.00 87.62 86 LYS A O 1
ATOM 711 N N . ALA A 1 87 ? -11.215 8.877 19.217 1.00 84.00 87 ALA A N 1
ATOM 712 C CA . ALA A 1 87 ? -10.588 7.810 18.443 1.00 84.00 87 ALA A CA 1
ATOM 713 C C . ALA A 1 87 ? -11.634 6.923 17.740 1.00 84.00 87 ALA A C 1
ATOM 715 O O . ALA A 1 87 ? -11.472 6.607 16.560 1.00 84.00 87 ALA A O 1
ATOM 716 N N . ILE A 1 88 ? -12.729 6.583 18.428 1.00 84.19 88 ILE A N 1
ATOM 717 C CA . ILE A 1 88 ? -13.847 5.815 17.855 1.00 84.19 88 ILE A CA 1
ATOM 718 C C . ILE A 1 88 ? -14.599 6.640 16.797 1.00 84.19 88 ILE A C 1
ATOM 720 O O . ILE A 1 88 ? -14.948 6.114 15.742 1.00 84.19 88 ILE A O 1
ATOM 724 N N . GLU A 1 89 ? -14.799 7.941 17.026 1.00 84.06 89 GLU A N 1
ATOM 725 C CA . GLU A 1 89 ? -15.399 8.861 16.049 1.00 84.06 89 GLU A CA 1
ATOM 726 C C . GLU A 1 89 ? -14.576 8.910 14.753 1.00 84.06 89 GLU A C 1
ATOM 728 O O . GLU A 1 89 ? -15.118 8.705 13.666 1.00 84.06 89 GLU A O 1
ATOM 733 N N . LYS A 1 90 ? -13.251 9.088 14.866 1.00 80.50 90 LYS A N 1
ATOM 734 C CA . LYS A 1 90 ? -12.336 9.037 13.717 1.00 80.50 90 LYS A CA 1
ATOM 735 C C . LYS A 1 90 ? -12.430 7.697 12.991 1.00 80.50 90 LYS A C 1
ATOM 737 O O . LYS A 1 90 ? -12.382 7.653 11.768 1.00 80.50 90 LYS A O 1
ATOM 742 N N . TYR A 1 91 ? -12.557 6.603 13.726 1.00 74.12 91 TYR A N 1
ATOM 743 C CA . TYR A 1 91 ? -12.637 5.269 13.151 1.00 74.12 91 TYR A CA 1
ATOM 744 C C . TYR A 1 91 ? -13.951 5.017 12.373 1.00 74.12 91 TYR A C 1
ATOM 746 O O . TYR A 1 91 ? -13.924 4.410 11.297 1.00 74.12 91 TYR A O 1
ATOM 754 N N . ASN A 1 92 ? -15.083 5.515 12.883 1.00 71.31 92 ASN A N 1
ATOM 755 C CA . ASN A 1 92 ? -16.412 5.365 12.274 1.00 71.31 92 ASN A CA 1
ATOM 756 C C . ASN A 1 92 ? -16.646 6.287 11.067 1.00 71.31 92 ASN A C 1
ATOM 758 O O . ASN A 1 92 ? -17.640 6.128 10.357 1.00 71.31 92 ASN A O 1
ATOM 762 N N . PHE A 1 93 ? -15.752 7.247 10.811 1.00 67.00 93 PHE A N 1
ATOM 763 C CA . PHE A 1 93 ? -15.839 8.109 9.639 1.00 67.00 93 PHE A CA 1
ATOM 764 C C . PHE A 1 93 ? -15.701 7.271 8.354 1.00 67.00 93 PHE A C 1
ATOM 766 O O . PHE A 1 93 ? -14.634 6.743 8.034 1.00 67.00 93 PHE A O 1
ATOM 773 N N . ASN A 1 94 ? -16.832 7.108 7.659 1.00 55.31 94 ASN A N 1
ATOM 774 C CA . ASN A 1 94 ? -17.054 6.223 6.517 1.00 55.31 94 ASN A CA 1
ATOM 775 C C . ASN A 1 94 ? -15.952 6.298 5.445 1.00 55.31 94 ASN A C 1
ATOM 777 O O . ASN A 1 94 ? -15.917 7.219 4.636 1.00 55.31 94 ASN A O 1
ATOM 781 N N . SER A 1 95 ? -15.157 5.234 5.332 1.00 50.72 95 SER A N 1
ATOM 782 C CA . SER A 1 95 ? -14.407 4.893 4.117 1.00 50.72 95 SER A CA 1
ATOM 783 C C . SER A 1 95 ? -15.147 3.824 3.305 1.00 50.72 95 SER A C 1
ATOM 785 O O . SER A 1 95 ? -14.555 2.877 2.791 1.00 50.72 95 SER A O 1
ATOM 787 N N . SER A 1 96 ? -16.473 3.948 3.192 1.00 47.75 96 SER A N 1
ATOM 788 C CA . SER A 1 96 ? -17.230 3.201 2.189 1.00 47.75 96 SER A CA 1
ATOM 789 C C . SER A 1 96 ? -16.930 3.815 0.831 1.00 47.75 96 SER A C 1
ATOM 791 O O . SER A 1 96 ? -17.660 4.695 0.386 1.00 47.75 96 SER A O 1
ATOM 793 N N . LEU A 1 97 ? -15.864 3.363 0.172 1.00 44.91 97 LEU A N 1
ATOM 794 C CA . LEU A 1 97 ? -15.815 3.402 -1.281 1.00 44.91 97 LEU A CA 1
ATOM 795 C C . LEU A 1 97 ? -14.817 2.384 -1.839 1.00 44.91 97 LEU A C 1
ATOM 797 O O . LEU A 1 97 ? -13.655 2.676 -2.101 1.00 44.91 97 LEU A O 1
ATOM 801 N N . MET A 1 98 ? -15.305 1.168 -2.061 1.00 44.59 98 MET A N 1
ATOM 802 C CA . MET A 1 98 ? -14.800 0.351 -3.157 1.00 44.59 98 MET A CA 1
ATOM 803 C C . MET A 1 98 ? -15.719 0.601 -4.350 1.00 44.59 98 MET A C 1
ATOM 805 O O . MET A 1 98 ? -16.825 0.073 -4.410 1.00 44.59 98 MET A O 1
ATOM 809 N N . SER A 1 99 ? -15.312 1.452 -5.285 1.00 38.81 99 SER A N 1
ATOM 810 C CA . SER A 1 99 ? -16.036 1.659 -6.543 1.00 38.81 99 SER A CA 1
ATOM 811 C C . SER A 1 99 ? -15.053 1.630 -7.706 1.00 38.81 99 SER A C 1
ATOM 813 O O . SER A 1 99 ? -13.946 2.134 -7.598 1.00 38.81 99 SER A O 1
ATOM 815 N N . ASN A 1 100 ? -15.461 0.971 -8.791 1.00 44.44 100 ASN A N 1
ATOM 816 C CA . ASN A 1 100 ? -14.637 0.584 -9.936 1.00 44.44 100 ASN A CA 1
ATOM 817 C C . ASN A 1 100 ? -13.898 1.758 -10.616 1.00 44.44 100 ASN A C 1
ATOM 819 O O . ASN A 1 100 ? -14.507 2.569 -11.312 1.00 44.44 100 ASN A O 1
ATOM 823 N N . ASP A 1 101 ? -12.565 1.749 -10.539 1.00 45.81 101 ASP A N 1
ATOM 824 C CA . ASP A 1 101 ? -11.655 2.796 -11.042 1.00 45.81 101 ASP A CA 1
ATOM 825 C C . ASP A 1 101 ? -11.247 2.671 -12.526 1.00 45.81 101 ASP A C 1
ATOM 827 O O . ASP A 1 101 ? -10.247 3.230 -12.981 1.00 45.81 101 ASP A O 1
ATOM 831 N N . LEU A 1 102 ? -12.029 1.969 -13.347 1.00 41.84 102 LEU A N 1
ATOM 832 C CA . LEU A 1 102 ? -11.703 1.758 -14.766 1.00 41.84 102 LEU A CA 1
ATOM 833 C C . LEU A 1 102 ? -11.981 2.974 -15.675 1.00 41.84 102 LEU A C 1
ATOM 835 O O . LEU A 1 102 ? -11.542 2.976 -16.827 1.00 41.84 102 LEU A O 1
ATOM 839 N N . ILE A 1 103 ? -12.658 4.016 -15.174 1.00 40.72 103 ILE A N 1
ATOM 840 C CA . ILE A 1 103 ? -13.065 5.205 -15.953 1.00 40.72 103 ILE A CA 1
ATOM 841 C C . ILE A 1 103 ? -12.146 6.420 -15.702 1.00 40.72 103 ILE A C 1
ATOM 843 O O . ILE A 1 103 ? -11.934 7.232 -16.605 1.00 40.72 103 ILE A O 1
ATOM 847 N N . ILE A 1 104 ? -11.521 6.525 -14.524 1.00 48.06 104 ILE A N 1
ATOM 848 C CA . ILE A 1 104 ? -10.759 7.719 -14.097 1.00 48.06 104 ILE A CA 1
ATOM 849 C C . ILE A 1 104 ? -9.394 7.834 -14.805 1.00 48.06 104 ILE A C 1
ATOM 851 O O . ILE A 1 104 ? -8.871 8.934 -15.002 1.00 48.06 104 ILE A O 1
ATOM 855 N N . LEU A 1 105 ? -8.861 6.718 -15.309 1.00 40.69 105 LEU A N 1
ATOM 856 C CA . LEU A 1 105 ? -7.561 6.645 -15.980 1.00 40.69 105 LEU A CA 1
ATOM 857 C C . LEU A 1 105 ? -7.434 7.551 -17.223 1.00 40.69 105 LEU A C 1
ATOM 859 O O . LEU A 1 105 ? -6.340 8.008 -17.547 1.00 40.69 105 LEU A O 1
ATOM 863 N N . ARG A 1 106 ? -8.541 7.863 -17.911 1.00 40.44 106 ARG A N 1
ATOM 864 C CA . ARG A 1 106 ? -8.525 8.752 -19.090 1.00 40.44 106 ARG A CA 1
ATOM 865 C C . ARG A 1 106 ? -8.395 10.238 -18.746 1.00 40.44 106 ARG A C 1
ATOM 867 O O . ARG A 1 106 ? -7.980 11.008 -19.607 1.00 40.44 106 ARG A O 1
ATOM 874 N N . LEU A 1 107 ? -8.741 10.654 -17.526 1.00 46.59 107 LEU A N 1
ATOM 875 C CA . LEU A 1 107 ? -8.888 12.074 -17.181 1.00 46.59 107 LEU A CA 1
ATOM 876 C C . LEU A 1 107 ? -7.622 12.701 -16.573 1.00 46.59 107 LEU A C 1
ATOM 878 O O . LEU A 1 107 ? -7.456 13.915 -16.662 1.00 46.59 107 LEU A O 1
ATOM 882 N N . LYS A 1 108 ? -6.699 11.908 -16.008 1.00 50.25 108 LYS A N 1
ATOM 883 C CA . LYS A 1 108 ? -5.519 12.425 -15.279 1.00 50.25 108 LYS A CA 1
ATOM 884 C C . LYS A 1 108 ? -4.509 13.193 -16.145 1.00 50.25 108 LYS A C 1
ATOM 886 O O . LYS A 1 108 ? -3.906 14.149 -15.669 1.00 50.25 108 LYS A O 1
ATOM 891 N N . MET A 1 109 ? -4.374 12.869 -17.431 1.00 44.59 109 MET A N 1
ATOM 892 C CA . MET A 1 109 ? -3.300 13.415 -18.283 1.00 44.59 109 MET A CA 1
ATOM 893 C C . MET A 1 109 ? -3.466 14.898 -18.692 1.00 44.59 109 MET A C 1
ATOM 895 O O . MET A 1 109 ? -2.564 15.454 -19.310 1.00 44.59 109 MET A O 1
ATOM 899 N N . LYS A 1 110 ? -4.577 15.571 -18.345 1.00 45.34 110 LYS A N 1
ATOM 900 C CA . LYS A 1 110 ? -4.819 17.005 -18.644 1.00 45.34 110 LYS A CA 1
ATOM 901 C C . LYS A 1 110 ? -5.067 17.895 -17.410 1.00 45.34 110 LYS A C 1
ATOM 903 O O . LYS A 1 110 ? -5.258 19.097 -17.565 1.00 45.34 110 LYS A O 1
ATOM 908 N N . LYS A 1 111 ? -5.090 17.336 -16.193 1.00 51.75 111 LYS A N 1
ATOM 909 C CA . LYS A 1 111 ? -5.953 17.858 -15.116 1.00 51.75 111 LYS A CA 1
ATOM 910 C C . LYS A 1 111 ? -5.257 18.653 -13.994 1.00 51.75 111 LYS A C 1
ATOM 912 O O . LYS A 1 111 ? -5.923 19.443 -13.337 1.00 51.75 111 LYS A O 1
ATOM 917 N N . ASN A 1 112 ? -3.940 18.541 -13.794 1.00 52.06 112 ASN A N 1
ATOM 918 C CA . ASN A 1 112 ? -3.281 19.094 -12.590 1.00 52.06 112 ASN A CA 1
ATOM 919 C C . ASN A 1 112 ? -3.373 20.625 -12.422 1.00 52.06 112 ASN A C 1
ATOM 921 O O . ASN A 1 112 ? -3.447 21.098 -11.295 1.00 52.06 112 ASN A O 1
ATOM 925 N N . VAL A 1 113 ? -3.421 21.406 -13.507 1.00 54.44 113 VAL A N 1
ATOM 926 C CA . VAL A 1 113 ? -3.621 22.871 -13.426 1.00 54.44 113 VAL A CA 1
ATOM 927 C C . VAL A 1 113 ? -5.111 23.241 -13.417 1.00 54.44 113 VAL A C 1
ATOM 929 O O . VAL A 1 113 ? -5.505 24.214 -12.783 1.00 54.44 113 VAL A O 1
ATOM 932 N N . GLN A 1 114 ? -5.957 22.441 -14.074 1.00 56.44 114 GLN A N 1
ATOM 933 C CA . GLN A 1 114 ? -7.407 22.667 -14.139 1.00 56.44 114 GLN A CA 1
ATOM 934 C C . GLN A 1 114 ? -8.125 22.295 -12.829 1.00 56.44 114 GLN A C 1
ATOM 936 O O . GLN A 1 114 ? -9.188 22.832 -12.551 1.00 56.44 114 GLN A O 1
ATOM 941 N N . MET A 1 115 ? -7.532 21.430 -11.998 1.00 55.59 115 MET A N 1
ATOM 942 C CA . MET A 1 115 ? -8.100 20.986 -10.717 1.00 55.59 115 MET A CA 1
ATOM 943 C C . MET A 1 115 ? -7.978 21.978 -9.567 1.00 55.59 115 MET A C 1
ATOM 945 O O . MET A 1 115 ? -8.633 21.782 -8.553 1.00 55.59 115 MET A O 1
ATOM 949 N N . LEU A 1 116 ? -7.181 23.043 -9.695 1.00 55.50 116 LEU A N 1
ATOM 950 C CA . LEU A 1 116 ? -6.932 23.976 -8.586 1.00 55.50 116 LEU A CA 1
ATOM 951 C C . LEU A 1 116 ? -8.200 24.676 -8.062 1.00 55.50 116 LEU A C 1
ATOM 953 O O . LEU A 1 116 ? -8.172 25.241 -6.973 1.00 55.50 116 LEU A O 1
ATOM 957 N N . ARG A 1 117 ? -9.291 24.670 -8.836 1.00 69.62 117 ARG A N 1
ATOM 958 C CA . ARG A 1 117 ? -10.584 25.269 -8.469 1.00 69.62 117 ARG A CA 1
ATOM 959 C C . ARG A 1 117 ? -11.737 24.266 -8.441 1.00 69.62 117 ARG A C 1
ATOM 961 O O . ARG A 1 117 ? -12.873 24.669 -8.221 1.00 69.62 117 ARG A O 1
ATOM 968 N N . GLU A 1 118 ? -11.447 22.989 -8.663 1.00 67.56 118 GLU A N 1
ATOM 969 C CA . GLU A 1 118 ? -12.441 21.920 -8.630 1.00 67.56 118 GLU A CA 1
ATOM 970 C C . GLU A 1 118 ? -12.450 21.259 -7.246 1.00 67.56 118 GLU A C 1
ATOM 972 O O . GLU A 1 118 ? -11.407 21.205 -6.585 1.00 67.56 118 GLU A O 1
ATOM 977 N N . PRO A 1 119 ? -13.599 20.737 -6.783 1.00 65.06 119 PRO A N 1
ATOM 978 C CA . PRO A 1 119 ? -13.646 19.984 -5.543 1.00 65.06 119 PRO A CA 1
ATOM 979 C C . PRO A 1 119 ? -12.763 18.737 -5.645 1.00 65.06 119 PRO A C 1
ATOM 981 O O . PRO A 1 119 ? -12.691 18.067 -6.679 1.00 65.06 119 PRO A O 1
ATOM 984 N N . VAL A 1 120 ? -12.102 18.422 -4.535 1.00 64.62 120 VAL A N 1
ATOM 985 C CA . VAL A 1 120 ? -11.278 17.223 -4.396 1.00 64.62 120 VAL A CA 1
ATOM 986 C C . VAL A 1 120 ? -12.154 15.983 -4.594 1.00 64.62 120 VAL A C 1
ATOM 988 O O . VAL A 1 120 ? -13.169 15.840 -3.915 1.00 64.62 120 VAL A O 1
ATOM 991 N N . ASP A 1 121 ? -11.774 15.086 -5.511 1.00 67.75 121 ASP A N 1
ATOM 992 C CA . A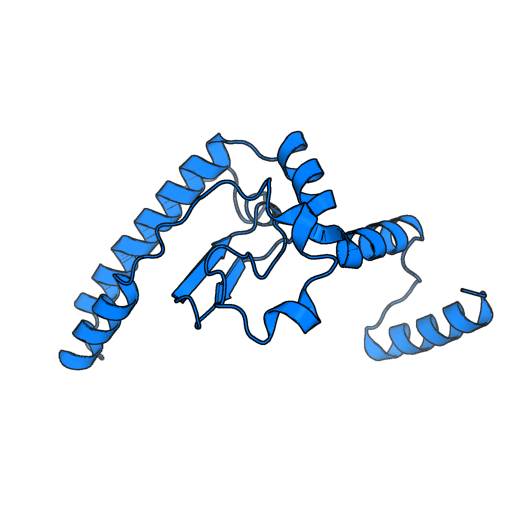SP A 1 121 ? -12.481 13.815 -5.708 1.00 67.75 121 ASP A CA 1
ATOM 993 C C . ASP A 1 121 ? -11.974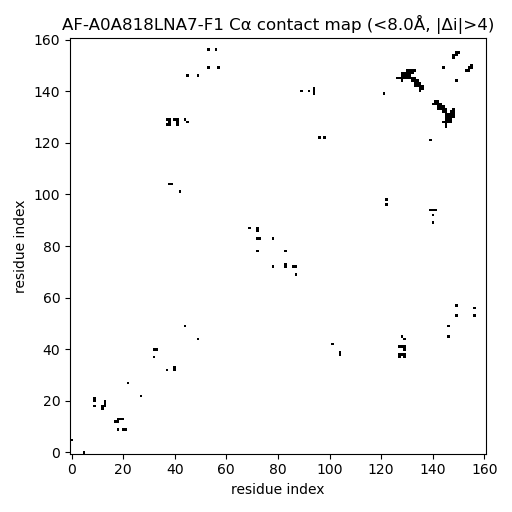 12.786 -4.677 1.00 67.75 121 ASP A C 1
ATOM 995 O O . ASP A 1 121 ? -10.850 12.292 -4.808 1.00 67.75 121 ASP A O 1
ATOM 999 N N . PRO A 1 122 ? -12.777 12.413 -3.661 1.00 60.62 122 PRO A N 1
ATOM 1000 C CA . PRO A 1 122 ? -12.339 11.499 -2.605 1.00 60.62 122 PRO A CA 1
ATOM 1001 C C . PRO A 1 122 ? -12.132 10.065 -3.110 1.00 60.62 122 PRO A C 1
ATOM 1003 O O . PRO A 1 122 ? -11.630 9.215 -2.378 1.00 60.62 122 PRO A O 1
ATOM 1006 N N . ARG A 1 123 ? -12.515 9.764 -4.354 1.00 63.69 123 ARG A N 1
ATOM 1007 C CA . ARG A 1 123 ? -12.415 8.431 -4.967 1.00 63.69 123 ARG A CA 1
ATOM 1008 C C . ARG A 1 123 ? -11.057 8.186 -5.600 1.00 63.69 123 ARG A C 1
ATOM 1010 O O . ARG A 1 123 ? -10.728 7.059 -5.945 1.00 63.69 123 ARG A O 1
ATOM 1017 N N . GLU A 1 124 ? -10.261 9.236 -5.752 1.00 64.44 124 GLU A N 1
ATOM 1018 C CA . GLU A 1 124 ? -8.977 9.135 -6.411 1.00 64.44 124 GLU A CA 1
ATOM 1019 C C . GLU A 1 124 ? -7.961 8.390 -5.541 1.00 64.44 124 GLU A C 1
ATOM 1021 O O . GLU A 1 124 ? -7.760 8.704 -4.364 1.00 64.44 124 GLU A O 1
ATOM 1026 N N . TRP A 1 125 ? -7.290 7.405 -6.135 1.00 63.09 125 TRP A N 1
ATOM 1027 C CA . TRP A 1 125 ? -6.167 6.725 -5.504 1.00 63.09 125 TRP A CA 1
ATOM 1028 C C . TRP A 1 125 ? -4.901 7.577 -5.609 1.00 63.09 125 TRP A C 1
ATOM 1030 O O . TRP A 1 125 ? -4.553 8.070 -6.687 1.00 63.09 125 TRP A O 1
ATOM 1040 N N . VAL A 1 126 ? -4.196 7.696 -4.481 1.00 66.69 126 VAL A N 1
ATOM 1041 C CA . VAL A 1 126 ? -2.905 8.398 -4.371 1.00 66.69 126 VAL A CA 1
ATOM 1042 C C . VAL A 1 126 ? -1.762 7.551 -4.945 1.00 66.69 126 VAL A C 1
ATOM 1044 O O . VAL A 1 126 ? -0.766 8.090 -5.415 1.00 66.69 126 VAL A O 1
ATOM 1047 N N . VAL A 1 127 ? -1.921 6.225 -4.938 1.00 67.88 127 VAL A N 1
ATOM 1048 C CA . VAL A 1 127 ? -0.931 5.246 -5.403 1.00 67.88 127 VAL A CA 1
ATOM 1049 C C . VAL A 1 127 ? -1.548 4.289 -6.415 1.00 67.88 127 VAL A C 1
ATOM 1051 O O . VAL A 1 127 ? -2.727 3.949 -6.317 1.00 67.88 127 VAL A O 1
ATOM 1054 N N . ALA A 1 128 ? -0.759 3.827 -7.383 1.00 68.06 128 ALA A N 1
ATOM 1055 C CA . ALA A 1 128 ? -1.232 2.826 -8.326 1.00 68.06 128 ALA A CA 1
ATOM 1056 C C . ALA A 1 128 ? -1.339 1.425 -7.695 1.00 68.06 128 ALA A C 1
ATOM 1058 O O . ALA A 1 128 ? -0.504 1.053 -6.866 1.00 68.06 128 ALA A O 1
ATOM 1059 N N . PRO A 1 129 ? -2.294 0.593 -8.149 1.00 66.00 129 PRO A N 1
ATOM 1060 C CA . PRO A 1 129 ? -2.487 -0.757 -7.615 1.00 66.00 129 PRO A CA 1
ATOM 1061 C C . PRO A 1 129 ? -1.307 -1.732 -7.791 1.00 66.00 129 PRO A C 1
ATOM 1063 O O . PRO A 1 129 ? -1.286 -2.764 -7.129 1.00 66.00 129 PRO A O 1
ATOM 1066 N N . THR A 1 130 ? -0.343 -1.453 -8.675 1.00 65.88 130 THR A N 1
ATOM 1067 C CA . THR A 1 130 ? 0.846 -2.301 -8.917 1.00 65.88 130 THR A CA 1
ATOM 1068 C C . THR A 1 130 ? 1.958 -2.132 -7.894 1.00 65.88 130 THR A C 1
ATOM 1070 O O . THR A 1 130 ? 2.928 -2.890 -7.922 1.00 65.88 130 THR A O 1
ATOM 1073 N N . ILE A 1 131 ? 1.855 -1.138 -7.015 1.00 74.69 131 ILE A N 1
ATOM 1074 C CA . ILE A 1 131 ? 2.849 -0.912 -5.972 1.00 74.69 131 ILE A CA 1
ATOM 1075 C C . ILE A 1 131 ? 2.750 -2.032 -4.925 1.00 74.69 131 ILE A C 1
ATOM 1077 O O . ILE A 1 131 ? 1.662 -2.482 -4.572 1.00 74.69 131 ILE A O 1
ATOM 1081 N N . ILE A 1 132 ? 3.903 -2.494 -4.443 1.00 76.81 132 ILE A N 1
ATOM 1082 C CA . ILE 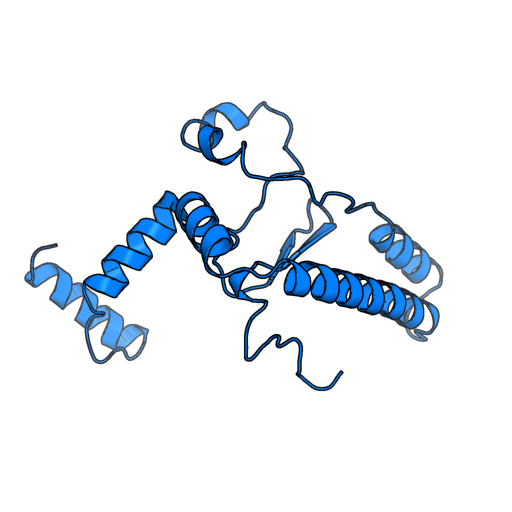A 1 132 ? 4.008 -3.454 -3.338 1.00 76.81 132 ILE A CA 1
ATOM 1083 C C . ILE A 1 132 ? 4.119 -2.648 -2.044 1.00 76.81 132 ILE A C 1
ATOM 1085 O O . ILE A 1 132 ? 5.201 -2.522 -1.478 1.00 76.81 132 ILE A O 1
ATOM 1089 N N . ASP A 1 133 ? 3.019 -2.008 -1.651 1.00 79.12 133 ASP A N 1
ATOM 1090 C CA . ASP A 1 133 ? 2.958 -1.176 -0.448 1.00 79.12 133 ASP A CA 1
ATOM 1091 C C . ASP A 1 133 ? 1.502 -0.957 0.005 1.00 79.12 133 ASP A C 1
ATOM 1093 O O . ASP A 1 133 ? 0.548 -1.254 -0.726 1.00 79.12 133 ASP A O 1
ATOM 1097 N N . ALA A 1 134 ? 1.335 -0.404 1.204 1.00 79.12 134 ALA A N 1
ATOM 1098 C CA . ALA A 1 134 ? 0.066 0.077 1.732 1.00 79.12 134 ALA A CA 1
ATOM 1099 C C . ALA A 1 134 ? 0.229 1.500 2.281 1.00 79.12 134 ALA A C 1
ATOM 1101 O O . ALA A 1 134 ? 1.254 1.845 2.862 1.00 79.12 134 ALA A O 1
ATOM 1102 N N . THR A 1 135 ? -0.786 2.347 2.113 1.00 75.56 135 THR A N 1
ATOM 1103 C CA . THR A 1 135 ? -0.699 3.765 2.498 1.00 75.56 135 THR A CA 1
ATOM 1104 C C . THR A 1 135 ? -1.875 4.206 3.351 1.00 75.56 135 THR A C 1
ATOM 1106 O O . THR A 1 135 ? -2.991 3.718 3.186 1.00 75.56 135 THR A O 1
ATOM 1109 N N . TYR A 1 136 ? -1.633 5.164 4.249 1.00 75.75 136 TYR A N 1
ATOM 1110 C CA . TYR A 1 136 ? -2.679 5.906 4.950 1.00 75.75 136 TYR A CA 1
ATOM 1111 C C . TYR A 1 136 ? -2.681 7.359 4.473 1.00 75.75 136 TYR A C 1
ATOM 1113 O O . TYR A 1 136 ? -1.645 8.020 4.497 1.00 75.75 136 TYR A O 1
ATOM 1121 N N . THR A 1 137 ? -3.842 7.850 4.042 1.00 74.06 137 THR A N 1
ATOM 1122 C CA . THR A 1 137 ? -4.058 9.236 3.603 1.00 74.06 137 THR A CA 1
ATOM 1123 C C . THR A 1 137 ? -4.909 9.959 4.651 1.00 74.06 137 THR A C 1
ATOM 1125 O O . THR A 1 137 ? -6.121 9.711 4.705 1.00 74.06 137 THR A O 1
ATOM 1128 N N . PRO A 1 138 ? -4.311 10.807 5.514 1.00 75.38 138 PRO A N 1
ATOM 1129 C CA . PRO A 1 138 ? -5.016 11.468 6.613 1.00 75.38 138 PRO A CA 1
ATOM 1130 C C . PRO A 1 138 ? -6.189 12.342 6.168 1.00 75.38 138 PRO A C 1
ATOM 1132 O O . PRO A 1 138 ? -7.205 12.376 6.856 1.00 75.38 138 PRO A O 1
ATOM 1135 N N . GLU A 1 139 ? -6.072 12.994 5.012 1.00 68.62 139 GLU A N 1
ATOM 1136 C CA . GLU A 1 139 ? -7.051 13.931 4.448 1.00 68.62 139 GLU A CA 1
ATOM 1137 C C . GLU A 1 139 ? -8.391 13.253 4.145 1.00 68.62 139 GLU A C 1
ATOM 1139 O O . GLU A 1 139 ? -9.444 13.880 4.225 1.00 68.62 139 GLU A O 1
ATOM 1144 N N . TYR A 1 140 ? -8.347 11.955 3.836 1.00 68.69 140 TYR A N 1
ATOM 1145 C CA . TYR A 1 140 ? -9.528 11.130 3.579 1.00 68.69 140 TYR A CA 1
ATOM 1146 C C . TYR A 1 140 ? -9.752 10.068 4.654 1.00 68.69 140 TYR A C 1
ATOM 1148 O O . TYR A 1 140 ? -10.650 9.242 4.505 1.00 68.69 140 TYR A O 1
ATOM 1156 N N . ASN A 1 141 ? -8.913 10.041 5.699 1.00 70.62 141 ASN A N 1
ATOM 1157 C CA . ASN A 1 141 ? -8.903 8.999 6.726 1.00 70.62 141 ASN A CA 1
ATOM 1158 C C . ASN A 1 141 ? -8.972 7.577 6.123 1.00 70.62 141 ASN A C 1
ATOM 1160 O O . ASN A 1 141 ? -9.777 6.737 6.527 1.00 70.62 141 ASN A O 1
ATOM 1164 N N . ARG A 1 142 ? -8.156 7.319 5.092 1.00 71.06 142 ARG A N 1
ATOM 1165 C CA . ARG A 1 142 ? -8.244 6.100 4.274 1.00 71.06 142 ARG A CA 1
ATOM 1166 C C . ARG A 1 142 ? -6.952 5.306 4.307 1.00 71.06 142 ARG A C 1
ATOM 1168 O O . ARG A 1 142 ? -5.887 5.859 4.057 1.00 71.06 142 ARG A O 1
ATOM 1175 N N . ILE A 1 143 ? -7.074 3.998 4.525 1.00 76.00 143 ILE A N 1
ATOM 1176 C CA . ILE A 1 143 ? -6.001 3.026 4.301 1.00 76.00 143 ILE A CA 1
ATOM 1177 C C . ILE A 1 143 ? -6.218 2.389 2.926 1.00 76.00 143 ILE A C 1
ATOM 1179 O O . ILE A 1 143 ? -7.331 1.973 2.608 1.00 76.00 143 ILE A O 1
ATOM 1183 N N . THR A 1 144 ? -5.169 2.322 2.112 1.00 75.50 144 THR A N 1
ATOM 1184 C CA . THR A 1 144 ? -5.190 1.717 0.777 1.00 75.50 144 THR A CA 1
ATOM 1185 C C . THR A 1 144 ? -4.213 0.552 0.747 1.00 75.50 144 THR A C 1
ATOM 1187 O O . THR A 1 144 ? -3.021 0.748 0.974 1.00 75.50 144 THR A O 1
ATOM 1190 N N . PHE A 1 145 ? -4.707 -0.645 0.432 1.00 78.31 145 PHE A N 1
ATOM 1191 C CA . PHE A 1 145 ? -3.878 -1.818 0.153 1.00 78.31 145 PHE A CA 1
ATOM 1192 C C . PHE A 1 145 ? -3.804 -2.003 -1.362 1.00 78.31 145 PHE A C 1
ATOM 1194 O O . PHE A 1 145 ? -4.817 -2.286 -2.006 1.00 78.31 145 PHE A O 1
ATOM 1201 N N . ALA A 1 146 ? -2.626 -1.790 -1.949 1.00 78.88 146 ALA A N 1
ATOM 1202 C CA . ALA A 1 146 ? -2.434 -1.990 -3.379 1.00 78.88 146 ALA A CA 1
ATOM 1203 C C . ALA A 1 146 ? -2.451 -3.490 -3.717 1.00 78.88 146 ALA A C 1
ATOM 1205 O O . ALA A 1 146 ? -1.995 -4.317 -2.933 1.00 78.88 146 ALA A O 1
ATOM 1206 N N . ALA A 1 147 ? -2.937 -3.862 -4.903 1.00 75.50 147 ALA A N 1
ATOM 1207 C CA . ALA A 1 147 ? -2.990 -5.265 -5.322 1.00 75.50 147 ALA A CA 1
ATOM 1208 C C . ALA A 1 147 ? -1.608 -5.944 -5.274 1.00 75.50 147 ALA A C 1
ATOM 1210 O O . ALA A 1 147 ? -1.513 -7.121 -4.942 1.00 75.50 147 ALA A O 1
ATOM 1211 N N . GLY A 1 148 ? -0.534 -5.191 -5.532 1.00 75.38 148 GLY A N 1
ATOM 1212 C CA . GLY A 1 148 ? 0.838 -5.684 -5.449 1.00 75.38 148 GLY A CA 1
ATOM 1213 C C . GLY A 1 148 ? 1.297 -6.111 -4.049 1.00 75.38 148 GLY A C 1
ATOM 1214 O O . GLY A 1 148 ? 2.250 -6.878 -3.960 1.00 75.38 148 GLY A O 1
ATOM 1215 N N . VAL A 1 149 ? 0.660 -5.669 -2.957 1.00 80.25 149 VAL A N 1
ATOM 1216 C CA . VAL A 1 149 ? 0.992 -6.144 -1.596 1.00 80.25 149 VAL A CA 1
ATOM 1217 C C . VAL A 1 149 ? 0.231 -7.421 -1.222 1.00 80.25 149 VAL A C 1
ATOM 1219 O O . VAL A 1 149 ? 0.640 -8.142 -0.319 1.00 80.25 149 VAL A O 1
ATOM 1222 N N . LEU A 1 150 ? -0.848 -7.748 -1.941 1.00 80.50 150 LEU A N 1
ATOM 1223 C CA . LEU A 1 150 ? -1.710 -8.908 -1.687 1.00 80.50 150 LEU A CA 1
ATOM 1224 C C . LEU A 1 150 ? -1.178 -10.176 -2.371 1.00 80.50 150 LEU A C 1
ATOM 1226 O O . LEU A 1 150 ? -1.902 -10.904 -3.046 1.00 80.50 150 LEU A O 1
ATOM 1230 N N . GLN A 1 151 ? 0.117 -10.423 -2.208 1.00 80.56 151 GLN A N 1
ATOM 1231 C CA . GLN A 1 151 ? 0.825 -11.595 -2.716 1.00 80.56 151 GLN A CA 1
ATOM 1232 C C . GLN A 1 151 ? 1.907 -12.024 -1.719 1.00 80.56 151 GLN A C 1
ATOM 1234 O O . GLN A 1 151 ? 2.239 -11.300 -0.775 1.00 80.56 151 GLN A O 1
ATOM 1239 N N . MET A 1 152 ? 2.477 -13.211 -1.922 1.00 78.75 152 MET A N 1
ATOM 1240 C CA . MET A 1 152 ? 3.531 -13.739 -1.057 1.00 78.75 152 MET A CA 1
ATOM 1241 C C . MET A 1 152 ? 4.753 -12.794 -1.061 1.00 78.75 152 MET A C 1
ATOM 1243 O O . MET A 1 152 ? 5.093 -12.263 -2.121 1.00 78.75 152 MET A O 1
ATOM 1247 N N . PRO A 1 153 ? 5.445 -12.571 0.076 1.00 82.06 153 PRO A N 1
ATOM 1248 C CA . PRO A 1 153 ? 5.272 -13.190 1.399 1.00 82.06 153 PRO A CA 1
ATOM 1249 C C . PRO A 1 153 ? 4.213 -12.540 2.293 1.00 82.06 153 PRO A C 1
ATOM 1251 O O . PRO A 1 153 ? 3.905 -13.095 3.340 1.00 82.06 153 PRO A O 1
ATOM 1254 N N . ALA A 1 154 ? 3.673 -11.383 1.915 1.00 79.56 154 ALA A N 1
ATOM 1255 C CA . ALA A 1 154 ? 2.763 -10.629 2.772 1.00 79.56 154 ALA A CA 1
ATOM 1256 C C . ALA A 1 154 ? 1.376 -11.283 2.886 1.00 79.56 154 ALA A C 1
ATOM 1258 O O . ALA A 1 154 ? 0.749 -11.198 3.937 1.00 79.56 154 ALA A O 1
ATOM 1259 N N . TYR A 1 155 ? 0.906 -11.948 1.828 1.00 78.56 155 TYR A N 1
ATOM 1260 C CA . TYR A 1 155 ? -0.389 -12.623 1.815 1.00 78.56 155 TYR A CA 1
ATOM 1261 C C . TYR A 1 155 ? -0.370 -13.874 0.926 1.00 78.56 155 TYR A C 1
ATOM 1263 O O . TYR A 1 155 ? 0.128 -13.854 -0.199 1.00 78.56 155 TYR A O 1
ATOM 1271 N N . HIS A 1 156 ? -0.952 -14.966 1.416 1.00 79.94 156 HIS A N 1
ATOM 1272 C CA . HIS A 1 156 ? -1.252 -16.156 0.626 1.00 79.94 156 HIS A CA 1
ATOM 1273 C C . HIS A 1 156 ? -2.517 -16.807 1.190 1.00 79.94 156 HIS A C 1
ATOM 1275 O O . HIS A 1 156 ? -2.628 -16.970 2.402 1.00 79.94 156 HIS A O 1
ATOM 1281 N N . LYS A 1 157 ? -3.459 -17.200 0.328 1.00 75.69 157 LYS A N 1
ATOM 1282 C CA . LYS A 1 157 ? -4.762 -17.751 0.751 1.00 75.69 157 LYS A CA 1
ATOM 1283 C C . LYS A 1 157 ? -4.648 -19.007 1.630 1.00 75.69 157 LYS A C 1
ATOM 1285 O O . LYS A 1 157 ? -5.496 -19.240 2.480 1.00 75.69 157 LYS A O 1
ATOM 1290 N N . ASP A 1 158 ? -3.595 -19.791 1.407 1.00 79.81 158 ASP A N 1
ATOM 1291 C CA . ASP A 1 158 ? -3.330 -21.047 2.117 1.00 79.81 158 ASP A CA 1
ATOM 1292 C C . ASP A 1 158 ? -2.338 -20.865 3.284 1.00 79.81 158 ASP A C 1
ATOM 1294 O O . ASP A 1 158 ? -1.890 -21.848 3.874 1.00 79.81 158 ASP A O 1
ATOM 1298 N N . ALA A 1 159 ? -1.938 -19.625 3.598 1.00 76.81 159 ALA A N 1
ATOM 1299 C CA . ALA A 1 159 ? -1.109 -19.363 4.771 1.00 76.81 159 ALA A CA 1
ATOM 1300 C C . ALA A 1 159 ? -1.921 -19.572 6.066 1.00 76.81 159 ALA A C 1
ATOM 1302 O O . ALA A 1 159 ? -3.129 -19.314 6.076 1.00 76.81 159 ALA A O 1
ATOM 1303 N N . PRO A 1 160 ? -1.283 -20.012 7.167 1.00 75.31 160 PRO A N 1
ATOM 1304 C CA . PRO A 1 160 ? -1.935 -20.079 8.471 1.00 75.31 160 PRO A CA 1
ATOM 1305 C C . PRO A 1 160 ? -2.496 -18.710 8.880 1.00 75.31 160 PRO A C 1
ATOM 1307 O O . PRO A 1 160 ? -1.836 -17.692 8.660 1.00 75.31 160 PRO A O 1
ATOM 1310 N N . LYS A 1 161 ? -3.703 -18.706 9.457 1.00 65.88 161 LYS A N 1
ATOM 1311 C CA . LYS A 1 161 ? -4.330 -17.514 10.044 1.00 65.88 161 LYS A CA 1
ATOM 1312 C C . LYS A 1 161 ? -3.697 -17.156 11.384 1.00 65.88 161 LYS A C 1
ATOM 1314 O O . LYS A 1 161 ? -3.365 -18.102 12.134 1.00 65.88 161 LYS A O 1
#

Solvent-accessible surface area (backbone atoms only — not comparable to full-atom values): 10073 Å² total; per-residue (Å²): 130,62,69,72,60,54,49,55,53,44,57,50,41,28,72,78,72,64,48,89,66,81,79,55,68,67,59,52,51,53,48,52,47,43,76,77,40,32,58,64,53,21,53,57,46,44,79,73,72,60,57,70,66,60,53,54,52,51,50,52,51,52,52,50,56,53,53,52,51,53,54,51,52,71,71,41,85,88,58,54,74,66,59,40,52,53,53,51,52,62,66,66,52,80,70,86,71,93,70,88,70,84,70,60,74,79,57,63,89,75,34,82,79,70,44,79,83,49,82,84,66,88,82,66,73,92,65,44,42,61,41,73,47,70,49,75,43,75,96,70,64,37,78,46,78,21,63,44,37,68,34,78,91,78,32,58,94,86,54,87,130

Nearest PDB structures (foldseek):
  6sh2-assembly1_AAA  TM=8.615E-01  e=9.060E-06  Homo sapiens
  4cth-assembly1_A-2  TM=8.586E-01  e=1.293E-05  Homo sapiens
  6svy-assembly1_A  TM=8.554E-01  e=1.083E-05  Homo sapiens
  6xly-assembly1_A  TM=7.566E-01  e=2.232E-04  Mycobacterium tuberculosis H37Rv

Secondary structure (DSSP, 8-state):
--HHHHHHHHHHHHHHH---SPPPHHHHHHHHHHHHHHHHHHHHHHHHH--HHHHHHHHHHHHHHHHHHHHHHHH-SSS-HHHHHHHHHHHHS-------TTTGGGTGGG-TTGGGGSPP-TT--SS-TTSS-EEEEGGGTEEEE-GGGSSTTT--TTS--

Radius of gyration: 20.96 Å; Cα contacts (8 Å, |Δi|>4): 90; chains: 1; bounding box: 47×46×55 Å

Foldseek 3Di:
DDPVVVVVVQVVCCVVPVDPDDDDPVVVVVVVCCVVQVQVVLVVCCVPPNDVVLVVVVVVVVVVVLVVVLVCLVPDPVDDPVRSVVVVVLSPQDPPDPDDPPPCSVPPPPPPVVCPPPDDDLNDDPHHLLDLDWDQDVVNRDIDDRSNVSDPPNHDPPDDD

InterPro domains:
  IPR000718 Peptidase M13 [PS51885] (1-161)
  IPR000718 Peptidase M13 [PTHR11733] (21-160)
  IPR008753 Peptidase M13, N-terminal domain [PF05649] (2-92)
  IPR024079 Metallopeptidase, catalytic domain superfamily [G3DSA:3.40.390.10] (121-161)
  IPR042089 Peptidase M13, domain 2 [G3DSA:1.10.1380.10] (1-91)
  IPR042089 Peptidase M13, domain 2 [G3DSA:1.10.1380.10] (95-120)